Protein AF-A0A965RHI9-F1 (afdb_monomer_lite)

Radius of gyration: 17.97 Å; chains: 1; bounding box: 33×30×52 Å

pLDDT: mean 93.21, std 5.98, range [58.91, 98.38]

Secondary structure (DSSP, 8-state):
-EEEEEEEEEE-SS-BTTBEEEEEEEEEEEE-TTSS-EEEEEEEEEEEE-SSSS-SEEEEEEEEEEEEEEETTEEEEEEEEEEEEEEEEEEE-STT-EEEEEEEEEEEEESS-EEE-

Structure (mmCIF, N/CA/C/O backbone):
data_AF-A0A965RHI9-F1
#
_entry.id   AF-A0A965RHI9-F1
#
loop_
_atom_site.group_PDB
_atom_site.id
_atom_site.type_symbol
_atom_site.label_atom_id
_atom_site.label_alt_id
_atom_site.label_comp_id
_atom_site.label_asym_id
_atom_site.label_entity_id
_atom_site.label_seq_id
_atom_site.pdbx_PDB_ins_code
_atom_site.Cartn_x
_atom_site.Cartn_y
_atom_site.Cartn_z
_atom_site.occupancy
_atom_site.B_iso_or_equiv
_atom_site.auth_seq_id
_atom_site.auth_comp_id
_atom_site.auth_asym_id
_atom_site.auth_atom_id
_atom_site.pdbx_PDB_model_num
ATOM 1 N N . MET A 1 1 ? 10.389 -17.276 -14.063 1.00 58.91 1 MET A N 1
ATOM 2 C CA . MET A 1 1 ? 10.295 -15.921 -13.487 1.00 58.91 1 MET A CA 1
ATOM 3 C C . MET A 1 1 ? 10.687 -16.016 -12.027 1.00 58.91 1 MET A C 1
ATOM 5 O O . MET A 1 1 ? 10.388 -17.033 -11.408 1.00 58.91 1 MET A O 1
ATOM 9 N N . ALA A 1 2 ? 11.435 -15.039 -11.527 1.00 67.25 2 ALA A N 1
ATOM 10 C CA . ALA A 1 2 ? 11.848 -14.976 -10.130 1.00 67.25 2 ALA A CA 1
ATOM 11 C C . ALA A 1 2 ? 11.390 -13.627 -9.577 1.00 67.25 2 ALA A C 1
ATOM 13 O O . ALA A 1 2 ? 11.692 -12.602 -10.185 1.00 67.25 2 ALA A O 1
ATOM 14 N N . ALA A 1 3 ? 10.661 -13.661 -8.465 1.00 78.50 3 ALA A N 1
ATOM 15 C CA . ALA A 1 3 ? 10.215 -12.482 -7.743 1.00 78.50 3 ALA A CA 1
ATOM 16 C C . ALA 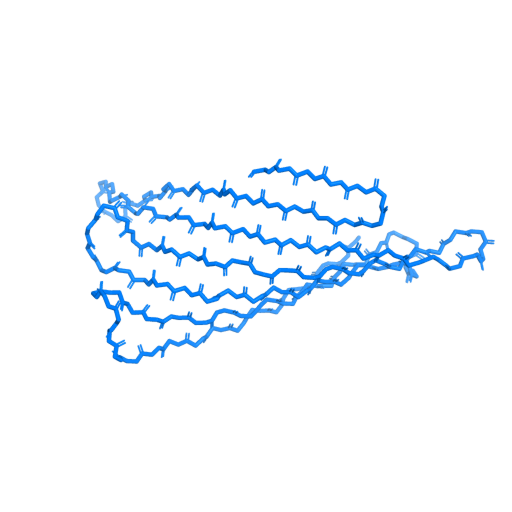A 1 3 ? 10.857 -12.488 -6.353 1.00 78.50 3 ALA A C 1
ATOM 18 O O . ALA A 1 3 ? 10.853 -13.514 -5.664 1.00 78.50 3 ALA A O 1
ATOM 19 N N . GLY A 1 4 ? 11.460 -11.368 -5.972 1.00 80.56 4 GLY A N 1
ATOM 20 C CA . GLY A 1 4 ? 12.004 -11.13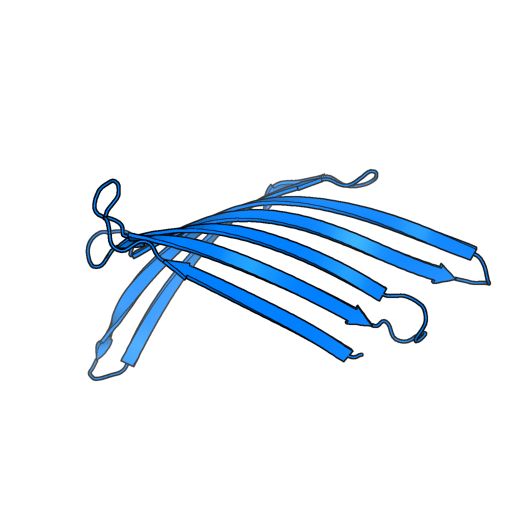8 -4.641 1.00 80.56 4 GLY A CA 1
ATOM 21 C C . GLY A 1 4 ? 11.217 -10.036 -3.954 1.00 80.56 4 GLY A C 1
ATOM 22 O O . GLY A 1 4 ? 11.018 -8.981 -4.544 1.00 80.56 4 GLY A O 1
ATOM 23 N N . MET A 1 5 ? 10.805 -10.271 -2.709 1.00 86.56 5 MET A N 1
ATOM 24 C CA . MET A 1 5 ? 10.113 -9.278 -1.891 1.00 86.56 5 MET A CA 1
ATOM 25 C C . MET A 1 5 ? 10.861 -9.092 -0.573 1.00 86.56 5 MET A C 1
ATOM 27 O O . MET A 1 5 ? 11.142 -10.059 0.138 1.00 86.56 5 MET A O 1
ATOM 31 N N . LEU A 1 6 ? 11.157 -7.841 -0.239 1.00 89.38 6 LEU A N 1
ATOM 32 C CA . LEU A 1 6 ? 11.678 -7.435 1.059 1.00 89.38 6 LEU A CA 1
ATOM 33 C C . LEU A 1 6 ? 10.631 -6.564 1.747 1.00 89.38 6 LEU A C 1
ATOM 35 O O . LEU A 1 6 ? 10.254 -5.525 1.218 1.00 89.38 6 LEU A O 1
ATOM 39 N N . CYS A 1 7 ? 10.196 -6.966 2.939 1.00 90.25 7 CYS A N 1
ATOM 40 C CA . CYS A 1 7 ? 9.271 -6.192 3.760 1.00 90.25 7 CYS A CA 1
ATOM 41 C C . CYS A 1 7 ? 9.934 -5.850 5.097 1.00 90.25 7 CYS A C 1
ATOM 43 O O . CYS A 1 7 ? 10.454 -6.732 5.785 1.00 90.25 7 CYS A O 1
ATOM 45 N N . VAL A 1 8 ? 9.909 -4.572 5.467 1.00 93.44 8 VAL A N 1
ATOM 46 C CA . VAL A 1 8 ? 10.370 -4.074 6.767 1.00 93.44 8 VAL A CA 1
ATOM 47 C C . VAL A 1 8 ? 9.229 -3.319 7.426 1.00 93.44 8 VAL A C 1
ATOM 49 O O . VAL A 1 8 ? 8.595 -2.474 6.801 1.00 93.44 8 VAL A O 1
ATOM 52 N N . THR A 1 9 ? 8.980 -3.594 8.705 1.00 93.88 9 THR A N 1
ATOM 53 C CA . THR A 1 9 ? 7.932 -2.919 9.475 1.00 93.88 9 THR A CA 1
ATOM 54 C C . THR A 1 9 ? 8.480 -2.354 10.776 1.00 93.88 9 THR A C 1
ATOM 56 O O . THR A 1 9 ? 9.176 -3.055 11.509 1.00 93.88 9 THR A O 1
ATOM 59 N N . ALA A 1 10 ? 8.099 -1.125 11.102 1.00 95.06 10 ALA A N 1
ATOM 60 C CA . ALA A 1 10 ? 8.324 -0.504 12.401 1.00 95.06 10 ALA A CA 1
ATOM 61 C C . ALA A 1 10 ? 6.981 -0.149 13.052 1.00 95.06 10 A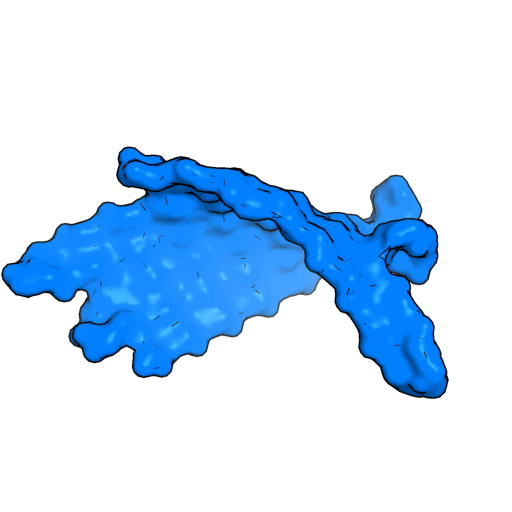LA A C 1
ATOM 63 O O . ALA A 1 10 ? 6.015 0.167 12.360 1.00 95.06 10 ALA A O 1
ATOM 64 N N . SER A 1 11 ? 6.912 -0.178 14.383 1.00 95.75 11 SER A N 1
ATOM 65 C CA . SER A 1 11 ? 5.719 0.219 15.139 1.00 95.75 11 SER A CA 1
ATOM 66 C C . SER A 1 11 ? 6.087 1.170 16.264 1.00 95.75 11 SER A C 1
ATOM 68 O O . SER A 1 11 ? 7.062 0.922 16.974 1.00 95.75 11 SER A O 1
ATOM 70 N N . ALA A 1 12 ? 5.289 2.214 16.464 1.00 94.62 12 ALA A N 1
ATOM 71 C CA . ALA A 1 12 ? 5.424 3.082 17.624 1.00 94.62 12 ALA A CA 1
ATOM 72 C C . ALA A 1 12 ? 4.830 2.413 18.873 1.00 94.62 12 ALA A C 1
ATOM 74 O O . ALA A 1 12 ? 3.861 1.661 18.787 1.00 94.62 12 ALA A O 1
ATOM 75 N N . GLU A 1 13 ? 5.392 2.702 20.046 1.00 93.56 13 GLU A N 1
ATOM 76 C CA . GLU A 1 13 ? 4.807 2.269 21.322 1.00 93.56 13 GLU A CA 1
ATOM 77 C C . GLU A 1 13 ? 3.580 3.116 21.694 1.00 93.56 13 GLU A C 1
ATOM 79 O O . GLU A 1 13 ? 2.572 2.598 22.179 1.00 93.56 13 GLU A O 1
ATOM 84 N N . ALA A 1 14 ? 3.646 4.420 21.413 1.00 94.69 14 ALA A N 1
ATOM 85 C CA . ALA A 1 14 ? 2.557 5.353 21.657 1.00 94.69 14 ALA A CA 1
ATOM 86 C C . ALA A 1 14 ? 1.364 5.099 20.725 1.00 94.69 14 ALA A C 1
ATOM 88 O O . ALA A 1 14 ? 1.511 4.642 19.592 1.00 94.69 14 ALA A O 1
ATOM 89 N N . THR A 1 15 ? 0.169 5.452 21.198 1.00 95.44 15 THR A N 1
ATOM 90 C CA . THR A 1 15 ? -1.053 5.388 20.390 1.00 95.44 15 THR A CA 1
ATOM 91 C C . THR A 1 15 ? -1.400 6.758 19.814 1.00 95.44 15 THR A C 1
ATOM 93 O O . THR A 1 15 ? -1.192 7.787 20.454 1.00 95.44 15 THR A O 1
ATOM 96 N N . LEU A 1 16 ? -1.957 6.761 18.604 1.00 92.94 16 LEU A N 1
ATOM 97 C CA . LEU A 1 16 ? -2.523 7.918 17.923 1.00 92.94 16 LEU A CA 1
ATOM 98 C C . LEU A 1 16 ? -3.975 7.591 17.565 1.00 92.94 16 LEU A C 1
ATOM 100 O O . LEU A 1 16 ? -4.248 6.584 16.914 1.00 92.94 16 LEU A O 1
ATOM 104 N N . TRP A 1 17 ? -4.914 8.419 18.030 1.00 92.69 17 TRP A N 1
ATOM 105 C CA . TRP A 1 17 ? -6.359 8.222 17.824 1.00 92.69 17 TRP A CA 1
ATOM 106 C C . TRP A 1 17 ? -6.871 6.828 18.239 1.00 92.69 17 TRP A C 1
ATOM 108 O O . TRP A 1 17 ? -7.787 6.281 17.633 1.00 92.69 17 TRP A O 1
ATOM 118 N N . GLY A 1 18 ? -6.264 6.230 19.270 1.00 92.12 18 GLY A N 1
ATOM 119 C CA . GLY A 1 18 ? -6.606 4.888 19.759 1.00 92.12 18 GLY A CA 1
ATOM 120 C C . GLY A 1 18 ? -6.025 3.728 18.937 1.00 92.12 18 GLY A C 1
ATOM 121 O O . GLY A 1 18 ? -6.190 2.571 19.327 1.00 92.12 18 GLY A O 1
ATOM 122 N N . GLY A 1 19 ? -5.327 4.012 17.834 1.00 94.69 19 GLY A N 1
ATOM 123 C CA . GLY A 1 19 ? -4.566 3.041 17.048 1.00 94.69 19 GLY A CA 1
ATOM 124 C C . GLY A 1 19 ? -3.070 3.132 17.338 1.00 94.69 19 GLY A C 1
ATOM 125 O O . GLY A 1 19 ? -2.568 4.166 17.769 1.00 94.69 19 GLY A O 1
ATOM 126 N N . ARG A 1 20 ? -2.337 2.048 17.102 1.00 97.44 20 ARG A N 1
ATOM 127 C CA . ARG A 1 20 ? -0.876 2.024 17.134 1.00 97.44 20 ARG A CA 1
ATOM 128 C C . ARG A 1 20 ? -0.337 2.375 15.743 1.00 97.44 20 ARG A C 1
ATOM 130 O O . ARG A 1 20 ? -0.643 1.636 14.804 1.00 97.44 20 ARG A O 1
ATOM 137 N N . PRO A 1 21 ? 0.441 3.460 15.593 1.00 97.81 21 PRO A N 1
ATOM 138 C CA . PRO A 1 21 ? 1.126 3.768 14.347 1.00 97.81 21 PRO A CA 1
ATOM 139 C C . PRO A 1 21 ? 2.123 2.681 13.962 1.00 97.81 21 PRO A C 1
ATOM 141 O O . PRO A 1 21 ? 2.913 2.217 14.788 1.00 97.81 21 PRO A O 1
ATOM 144 N N . GLU A 1 22 ? 2.097 2.301 12.692 1.00 97.56 22 GLU A N 1
ATOM 145 C CA . GLU A 1 22 ? 3.032 1.367 12.075 1.00 97.56 22 GLU A CA 1
ATOM 146 C C . GLU A 1 22 ? 3.498 1.942 10.732 1.00 97.56 22 GLU A C 1
ATOM 148 O O . GLU A 1 22 ? 2.758 2.659 10.065 1.00 97.56 22 GLU A O 1
ATOM 153 N N . LEU A 1 23 ? 4.730 1.646 10.335 1.00 97.31 23 LEU A N 1
ATOM 154 C CA . LEU A 1 23 ? 5.274 1.994 9.028 1.00 97.31 23 LEU A CA 1
ATOM 155 C C . LEU A 1 23 ? 5.813 0.723 8.386 1.00 97.31 23 LEU A C 1
ATOM 157 O O . LEU A 1 23 ? 6.745 0.120 8.915 1.00 97.31 23 LEU A O 1
ATOM 161 N N . GLY A 1 24 ? 5.214 0.326 7.268 1.00 96.50 24 GLY A N 1
ATOM 162 C CA . GLY A 1 24 ? 5.748 -0.703 6.384 1.00 96.50 24 GLY A CA 1
ATOM 163 C C . GLY A 1 24 ? 6.525 -0.087 5.225 1.00 96.50 24 GLY A C 1
ATOM 164 O O . GLY A 1 24 ? 6.159 0.978 4.729 1.00 96.50 24 GLY A O 1
ATOM 165 N N . ILE A 1 25 ? 7.582 -0.766 4.797 1.00 96.88 25 ILE A N 1
ATOM 166 C CA . ILE A 1 25 ? 8.271 -0.527 3.532 1.00 96.88 25 ILE A CA 1
ATOM 167 C C . ILE A 1 25 ? 8.381 -1.876 2.835 1.00 96.88 25 ILE A C 1
ATOM 169 O O . ILE A 1 25 ? 8.912 -2.827 3.412 1.00 96.88 25 ILE A O 1
ATOM 173 N N . GLU A 1 26 ? 7.879 -1.951 1.613 1.00 96.75 26 GLU A N 1
ATOM 174 C CA . GLU A 1 26 ? 7.960 -3.130 0.758 1.00 96.75 26 GLU A CA 1
ATOM 175 C C . GLU A 1 26 ? 8.778 -2.772 -0.483 1.00 96.75 26 GLU A C 1
ATOM 177 O O . GLU A 1 26 ? 8.591 -1.710 -1.071 1.00 96.75 26 GLU A O 1
ATOM 182 N N . TYR A 1 27 ? 9.722 -3.634 -0.843 1.00 96.12 27 TYR A N 1
ATOM 183 C CA . TYR A 1 27 ? 10.454 -3.573 -2.102 1.00 96.12 27 TYR A CA 1
ATOM 184 C C . TYR A 1 27 ? 10.232 -4.880 -2.849 1.00 96.12 27 TYR A C 1
ATOM 186 O O . TYR A 1 27 ? 10.469 -5.953 -2.283 1.00 96.12 27 TYR A O 1
ATOM 194 N N . GLU A 1 28 ? 9.813 -4.782 -4.105 1.00 95.75 28 GLU A N 1
ATOM 195 C CA . GLU A 1 28 ? 9.624 -5.922 -4.993 1.00 95.75 28 GLU A CA 1
ATOM 196 C C . GLU A 1 28 ? 10.547 -5.819 -6.204 1.00 95.75 28 GLU A C 1
ATOM 198 O O . GLU A 1 28 ? 10.750 -4.746 -6.775 1.00 95.75 28 GLU A O 1
ATOM 203 N N . HIS A 1 29 ? 11.111 -6.956 -6.596 1.00 93.50 29 HIS A N 1
ATOM 204 C CA . HIS A 1 29 ? 11.878 -7.112 -7.820 1.00 93.50 29 HIS A CA 1
ATOM 205 C C . HIS A 1 29 ? 11.350 -8.313 -8.593 1.00 93.50 29 HIS A C 1
ATOM 207 O O . HIS A 1 29 ? 11.433 -9.441 -8.101 1.00 93.50 29 HIS A O 1
ATOM 213 N N . GLU A 1 30 ? 10.883 -8.089 -9.817 1.00 92.38 30 GLU A N 1
ATOM 214 C CA . GLU A 1 30 ? 10.401 -9.142 -10.704 1.00 92.38 30 GLU A CA 1
ATOM 215 C C . GLU A 1 30 ? 11.287 -9.256 -11.944 1.00 92.38 30 GLU A C 1
ATOM 217 O O . GLU A 1 30 ? 11.505 -8.288 -12.673 1.00 92.38 30 GLU A O 1
ATOM 222 N N . LYS A 1 31 ? 11.786 -10.466 -12.213 1.00 91.44 31 LYS A N 1
ATOM 223 C CA . LYS A 1 31 ? 12.560 -10.770 -13.420 1.00 91.44 31 LYS A CA 1
ATOM 224 C C . LYS A 1 31 ? 11.689 -11.424 -14.493 1.00 91.44 31 LYS A C 1
ATOM 226 O O . LYS A 1 31 ? 11.158 -12.523 -14.278 1.00 91.44 31 LYS A O 1
ATOM 231 N N . MET A 1 32 ? 11.659 -10.809 -15.674 1.00 86.62 32 MET A N 1
ATOM 232 C CA . MET A 1 32 ? 10.919 -11.292 -16.842 1.00 86.62 32 MET A CA 1
ATOM 233 C C . MET A 1 32 ? 11.589 -12.515 -17.495 1.00 86.62 32 MET A C 1
ATOM 235 O O . MET A 1 32 ? 12.731 -12.883 -17.196 1.00 86.62 32 MET A O 1
ATOM 239 N N . ALA A 1 33 ? 10.871 -13.168 -18.412 1.00 86.62 33 ALA A N 1
ATOM 240 C CA . ALA A 1 33 ? 11.324 -14.393 -19.079 1.00 86.62 33 ALA A CA 1
ATOM 241 C C . ALA A 1 33 ? 12.578 -14.209 -19.959 1.00 86.62 33 ALA A C 1
ATOM 243 O O . ALA A 1 33 ? 13.360 -15.147 -20.111 1.00 86.62 33 ALA A O 1
ATOM 244 N N . ASP A 1 34 ? 12.795 -13.010 -20.501 1.00 85.12 34 ASP A N 1
ATOM 245 C CA . ASP A 1 34 ? 13.953 -12.672 -21.339 1.00 85.12 34 ASP A CA 1
ATOM 246 C C . ASP A 1 34 ? 15.266 -12.525 -20.544 1.00 85.12 34 ASP A C 1
ATOM 248 O O . ASP A 1 34 ? 16.332 -12.343 -21.127 1.00 85.12 34 ASP A O 1
ATOM 252 N N . ASN A 1 35 ? 15.201 -12.624 -19.211 1.00 82.38 35 ASN A N 1
ATOM 253 C CA . ASN A 1 35 ? 16.294 -12.447 -18.259 1.00 82.38 35 ASN A CA 1
ATOM 254 C C . ASN A 1 35 ? 16.967 -11.061 -18.233 1.00 82.38 35 ASN A C 1
ATOM 256 O O . ASN A 1 35 ? 17.908 -10.887 -17.450 1.00 82.38 35 ASN A O 1
ATOM 260 N N . VAL A 1 36 ? 16.508 -10.096 -19.031 1.00 86.25 36 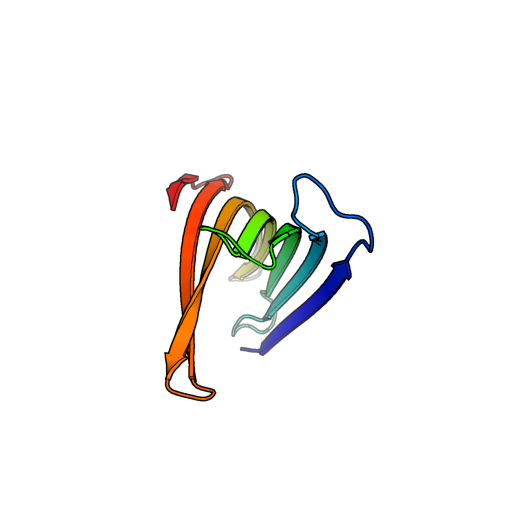VAL A N 1
ATOM 261 C CA . VAL A 1 36 ? 17.103 -8.752 -19.157 1.00 86.25 36 VAL A CA 1
ATOM 262 C C . VAL A 1 36 ? 16.118 -7.668 -18.714 1.00 86.25 36 VAL A C 1
ATOM 264 O O . VAL A 1 36 ? 16.536 -6.668 -18.109 1.00 86.25 36 VAL A O 1
ATOM 267 N N . SER A 1 37 ? 14.833 -7.885 -18.982 1.00 89.75 37 SER A N 1
ATOM 268 C CA . SER A 1 37 ? 13.727 -7.059 -18.518 1.00 89.75 37 SER A CA 1
ATOM 269 C C . SER A 1 37 ? 13.387 -7.381 -17.067 1.00 89.75 37 SER A C 1
ATOM 271 O O . SER A 1 37 ? 13.505 -8.524 -16.607 1.00 89.75 37 SER A O 1
ATOM 273 N N . HIS A 1 38 ? 13.003 -6.350 -16.325 1.00 91.81 38 HIS A N 1
ATOM 274 C CA . HIS A 1 38 ? 12.639 -6.474 -14.921 1.00 91.81 38 HIS A CA 1
ATOM 275 C C . HIS A 1 38 ? 11.759 -5.314 -14.463 1.00 91.81 38 HIS A C 1
ATOM 277 O O . HIS A 1 38 ? 11.918 -4.192 -14.944 1.00 91.81 38 HIS A O 1
ATOM 283 N N . GLY A 1 39 ? 10.900 -5.593 -13.490 1.00 93.56 39 GLY A N 1
ATOM 284 C CA . GLY A 1 39 ? 10.139 -4.603 -12.738 1.00 93.56 39 GLY A CA 1
ATOM 285 C C . GLY A 1 39 ? 10.738 -4.402 -11.352 1.00 93.56 39 GLY A C 1
ATOM 286 O O . GLY A 1 39 ? 11.250 -5.344 -10.740 1.00 93.56 39 GLY A O 1
ATOM 287 N N . ASN A 1 40 ? 10.714 -3.166 -10.862 1.00 95.38 40 ASN A N 1
ATOM 288 C CA . ASN A 1 40 ? 10.984 -2.863 -9.461 1.00 95.38 40 ASN A CA 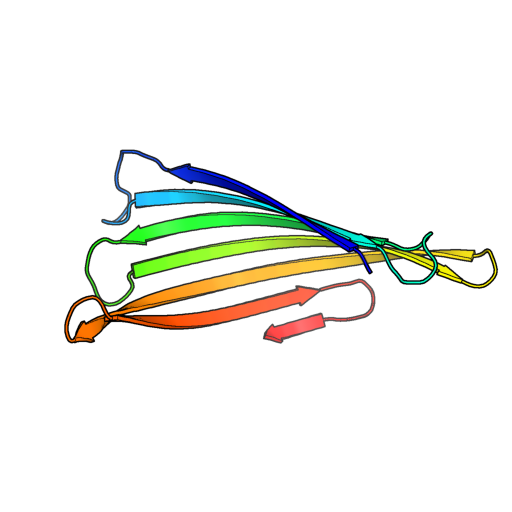1
ATOM 289 C C . ASN A 1 40 ? 9.839 -2.035 -8.895 1.00 95.38 40 ASN A C 1
ATOM 291 O O . ASN A 1 40 ? 9.471 -1.030 -9.504 1.00 95.38 40 ASN A O 1
ATOM 295 N N . SER A 1 41 ? 9.361 -2.382 -7.705 1.00 96.50 41 SER A N 1
ATOM 296 C CA . SER A 1 41 ? 8.404 -1.566 -6.964 1.00 96.50 41 SER A CA 1
ATOM 297 C C . SER A 1 41 ? 8.942 -1.209 -5.585 1.00 96.50 41 SER A C 1
ATOM 299 O O . SER A 1 41 ? 9.718 -1.950 -4.972 1.00 96.50 41 SER A O 1
ATOM 301 N N . ILE A 1 42 ? 8.553 -0.034 -5.104 1.00 97.31 42 ILE A N 1
ATOM 302 C CA . ILE A 1 42 ? 8.708 0.347 -3.706 1.00 97.31 42 ILE A CA 1
ATOM 303 C C . ILE A 1 42 ? 7.383 0.884 -3.187 1.00 97.31 42 ILE A C 1
ATOM 305 O O . ILE A 1 42 ? 6.804 1.798 -3.776 1.00 97.31 42 ILE A O 1
ATOM 309 N N . THR A 1 43 ? 6.949 0.353 -2.050 1.00 97.81 43 THR A N 1
ATOM 310 C CA . THR A 1 43 ? 5.691 0.723 -1.408 1.00 97.81 43 THR A CA 1
ATOM 311 C C . THR A 1 43 ? 5.946 1.173 0.022 1.00 97.81 43 THR A C 1
ATOM 313 O O . THR A 1 43 ? 6.508 0.446 0.839 1.00 97.81 43 THR A O 1
ATOM 316 N N . LEU A 1 44 ? 5.509 2.389 0.343 1.00 98.25 44 LEU A N 1
ATOM 317 C CA . LEU A 1 44 ? 5.477 2.933 1.698 1.00 98.25 44 LEU A CA 1
ATOM 318 C C . LEU A 1 44 ? 4.070 2.769 2.272 1.00 98.25 44 LEU A C 1
ATOM 320 O O . LEU A 1 44 ? 3.086 3.147 1.636 1.00 98.25 44 LEU A O 1
ATOM 324 N N . ILE A 1 45 ? 3.984 2.221 3.485 1.00 98.12 45 ILE A N 1
ATOM 325 C CA . ILE A 1 45 ? 2.724 1.815 4.117 1.00 98.12 45 ILE A CA 1
ATOM 326 C C . ILE A 1 45 ? 2.612 2.382 5.543 1.00 98.12 45 ILE A C 1
ATOM 328 O O . ILE A 1 45 ? 2.670 1.631 6.527 1.00 98.12 45 ILE A O 1
ATOM 332 N N . PRO A 1 46 ? 2.474 3.710 5.719 1.00 97.50 46 PRO A N 1
ATOM 333 C CA . PRO A 1 46 ? 2.023 4.262 6.990 1.00 97.50 46 PRO A CA 1
ATOM 334 C C . PRO A 1 46 ? 0.639 3.707 7.346 1.00 97.50 46 PRO A C 1
ATOM 336 O O . PRO A 1 46 ? -0.292 3.712 6.540 1.00 97.50 46 PRO A O 1
ATOM 339 N N . SER A 1 47 ? 0.512 3.204 8.568 1.00 97.62 47 SER A N 1
ATOM 340 C CA . SER A 1 47 ? -0.656 2.459 9.028 1.00 97.62 47 SER A CA 1
ATOM 341 C C . SER A 1 47 ? -1.057 2.847 10.451 1.00 97.62 47 SER A C 1
ATOM 343 O O . SER A 1 47 ? -0.226 3.251 11.267 1.00 97.62 47 SER A O 1
ATOM 345 N N . LEU A 1 48 ? -2.332 2.646 10.778 1.00 97.44 48 LEU A N 1
ATOM 346 C CA . LEU A 1 48 ? -2.846 2.628 12.147 1.00 97.44 48 LEU A CA 1
ATOM 347 C C . LEU A 1 48 ? -3.480 1.265 12.430 1.00 97.44 48 LEU A C 1
ATOM 349 O O . LEU A 1 48 ? -4.428 0.868 11.750 1.00 97.44 48 LEU A O 1
ATOM 353 N N . SER A 1 49 ? -2.979 0.572 13.453 1.00 96.75 49 SER A N 1
ATOM 354 C CA . SER A 1 49 ? -3.467 -0.740 13.896 1.00 96.75 49 SER A CA 1
ATOM 355 C C . SER A 1 49 ? -4.234 -0.625 15.215 1.00 96.75 49 SER A C 1
ATOM 357 O O . SER A 1 49 ? -3.696 -0.184 16.229 1.00 96.75 49 SER A O 1
ATOM 359 N N . PHE A 1 50 ? -5.493 -1.050 15.237 1.00 96.38 50 PHE A N 1
ATOM 360 C CA . PHE A 1 50 ? -6.394 -0.948 16.387 1.00 96.38 50 PHE A CA 1
ATOM 361 C C . PHE A 1 50 ? -6.626 -2.324 17.014 1.00 96.38 50 PHE A C 1
ATOM 363 O O . PHE A 1 50 ? -6.828 -3.317 16.314 1.00 96.38 50 PHE A O 1
ATOM 370 N N . LYS A 1 51 ? -6.641 -2.392 18.351 1.00 92.06 51 LYS A N 1
ATOM 371 C CA . LYS A 1 51 ? -6.923 -3.646 19.076 1.00 92.06 51 LYS A CA 1
ATOM 372 C C . LYS A 1 51 ? -8.404 -4.029 19.050 1.00 92.06 51 LYS A C 1
ATOM 374 O O . LYS A 1 51 ? -8.726 -5.207 19.125 1.00 92.06 51 LYS A O 1
ATOM 379 N N . THR A 1 52 ? -9.292 -3.040 18.994 1.00 87.44 52 THR A N 1
ATOM 380 C CA . THR A 1 52 ? -10.749 -3.220 19.036 1.00 87.44 52 THR A CA 1
ATOM 381 C C . THR A 1 52 ? -11.431 -2.180 18.147 1.00 87.44 52 THR A C 1
ATOM 383 O O . THR A 1 52 ? -10.796 -1.217 17.720 1.00 87.44 52 THR A O 1
ATOM 386 N N . GLY A 1 53 ? -12.724 -2.366 17.872 1.00 87.88 53 GLY A N 1
ATOM 387 C CA . GLY A 1 53 ? -13.533 -1.418 17.103 1.00 87.88 53 GLY A CA 1
ATOM 388 C C . GLY A 1 53 ? -13.991 -1.947 15.738 1.00 87.88 53 GLY A C 1
ATOM 389 O O . GLY A 1 53 ? -13.763 -3.116 15.398 1.00 87.88 53 GLY A O 1
ATOM 390 N N . PRO A 1 54 ? -14.697 -1.118 14.948 1.00 90.19 54 PRO A N 1
ATOM 391 C CA . PRO A 1 54 ? -15.258 -1.510 13.654 1.00 90.19 54 PRO A CA 1
ATOM 392 C C . PRO A 1 54 ? -14.193 -1.722 12.570 1.00 90.19 54 PRO A C 1
ATOM 394 O O . PRO A 1 54 ? -14.458 -2.420 11.601 1.00 90.19 54 PRO A O 1
ATOM 397 N N . ILE A 1 55 ? -12.983 -1.194 12.742 1.00 94.19 55 ILE A N 1
ATOM 398 C CA . ILE A 1 55 ? -11.838 -1.393 11.848 1.00 94.19 55 ILE A CA 1
ATOM 399 C C . ILE A 1 55 ? -10.643 -1.775 12.720 1.00 94.19 55 ILE A C 1
ATOM 401 O O . ILE A 1 55 ? -10.486 -1.246 13.815 1.00 94.19 55 ILE A O 1
ATOM 405 N N . HIS A 1 56 ? -9.828 -2.717 12.251 1.00 96.94 56 HIS A N 1
ATOM 406 C CA . HIS A 1 56 ? -8.631 -3.173 12.964 1.00 96.94 56 HIS A CA 1
ATOM 407 C C . HIS A 1 56 ? -7.343 -2.630 12.361 1.00 96.94 56 HIS A C 1
ATOM 409 O O . HIS A 1 56 ? -6.329 -2.582 13.048 1.00 96.94 56 HIS A O 1
ATOM 415 N N . ARG A 1 57 ? -7.358 -2.230 11.089 1.00 97.38 57 ARG A N 1
ATOM 416 C CA . ARG A 1 57 ? -6.199 -1.610 10.457 1.00 97.38 57 ARG A CA 1
ATOM 417 C C . ARG A 1 57 ? -6.618 -0.699 9.318 1.00 97.38 57 ARG A C 1
ATOM 419 O O . ARG A 1 57 ? -7.537 -1.040 8.571 1.00 97.38 57 ARG A O 1
ATOM 426 N N . ILE A 1 58 ? -5.935 0.430 9.212 1.00 97.62 58 ILE A N 1
ATOM 427 C CA . ILE A 1 58 ? -6.020 1.361 8.091 1.00 97.62 58 ILE A CA 1
ATOM 428 C C . ILE A 1 58 ? -4.597 1.556 7.584 1.00 97.62 58 ILE A C 1
ATOM 430 O O . ILE A 1 58 ? -3.729 1.920 8.375 1.00 97.62 58 ILE A O 1
ATOM 434 N N . ASP A 1 59 ? -4.382 1.326 6.296 1.00 98.00 59 ASP A N 1
ATOM 435 C CA . ASP A 1 59 ? -3.120 1.570 5.608 1.00 98.00 59 ASP A CA 1
ATOM 436 C C . ASP A 1 59 ? -3.331 2.679 4.577 1.00 98.00 59 ASP A C 1
ATOM 438 O O . ASP A 1 59 ? -4.315 2.655 3.832 1.00 98.00 59 ASP A O 1
ATOM 442 N N . LEU A 1 60 ? -2.388 3.609 4.497 1.00 98.25 60 LEU A N 1
ATOM 443 C CA . LEU A 1 60 ? -2.181 4.435 3.313 1.00 98.25 60 LEU A CA 1
ATOM 444 C C . LEU A 1 60 ? -0.999 3.830 2.558 1.00 98.25 60 LEU A C 1
ATOM 446 O O . LEU A 1 60 ? 0.081 3.697 3.119 1.00 98.25 60 LEU A O 1
ATOM 450 N N . MET A 1 61 ? -1.215 3.437 1.310 1.00 97.81 61 MET A N 1
ATOM 451 C CA . MET A 1 61 ? -0.216 2.820 0.446 1.00 97.81 61 MET A CA 1
ATOM 452 C C . MET A 1 61 ? 0.225 3.839 -0.597 1.00 97.81 61 MET A C 1
ATOM 454 O O . MET A 1 61 ? -0.613 4.391 -1.312 1.00 97.81 61 MET A O 1
ATOM 458 N N . LEU A 1 62 ? 1.528 4.090 -0.662 1.00 98.06 62 LEU A N 1
ATOM 459 C CA . LEU A 1 62 ? 2.170 4.938 -1.661 1.00 98.06 62 LEU A CA 1
ATOM 460 C C . LEU A 1 62 ? 3.183 4.082 -2.402 1.00 98.06 62 LEU A C 1
ATOM 462 O O . LEU A 1 62 ? 4.152 3.636 -1.793 1.00 98.06 62 LEU A O 1
ATOM 466 N N . GLU A 1 63 ? 2.953 3.850 -3.683 1.00 97.94 63 GLU A N 1
ATOM 467 C CA . GLU A 1 63 ? 3.741 2.917 -4.476 1.00 97.94 63 GLU A CA 1
ATOM 468 C C . GLU A 1 63 ? 4.301 3.596 -5.720 1.00 97.94 63 GLU A C 1
ATOM 470 O O . GLU A 1 63 ? 3.619 4.379 -6.389 1.00 97.94 63 GLU A O 1
ATOM 475 N N . GLY A 1 64 ? 5.565 3.301 -6.005 1.00 97.31 64 GLY A N 1
ATOM 476 C CA . GLY A 1 64 ? 6.230 3.656 -7.247 1.00 97.31 64 GLY A CA 1
ATOM 477 C C . GLY A 1 64 ? 6.818 2.408 -7.882 1.00 97.31 64 GLY A C 1
ATOM 478 O O . GLY A 1 64 ? 7.649 1.733 -7.275 1.00 97.31 64 GLY A O 1
ATOM 479 N N . GLU A 1 65 ? 6.403 2.138 -9.108 1.00 95.88 65 GLU A N 1
ATOM 480 C CA . GLU A 1 65 ? 6.882 1.044 -9.941 1.00 95.88 65 GLU A CA 1
ATOM 481 C C . GLU A 1 65 ? 7.704 1.600 -11.095 1.00 95.88 65 GLU A C 1
ATOM 483 O O . GLU A 1 65 ? 7.393 2.657 -11.656 1.00 95.88 65 GLU A O 1
ATOM 488 N N . ARG A 1 66 ? 8.756 0.871 -11.453 1.00 94.88 66 ARG A N 1
ATOM 489 C CA . ARG A 1 66 ? 9.558 1.127 -12.639 1.00 94.88 66 ARG A CA 1
ATOM 490 C C . ARG A 1 66 ? 9.852 -0.178 -13.350 1.00 94.88 66 ARG A C 1
ATOM 492 O O . ARG A 1 66 ? 10.620 -0.997 -12.834 1.00 94.88 66 ARG A O 1
ATOM 499 N N . ASP A 1 67 ? 9.356 -0.281 -14.573 1.00 92.50 67 ASP A N 1
ATOM 500 C CA . ASP A 1 67 ? 9.667 -1.399 -15.446 1.00 92.50 67 ASP A CA 1
ATOM 501 C C . ASP A 1 67 ? 10.757 -1.016 -16.432 1.00 92.50 67 ASP A C 1
ATOM 503 O O . ASP A 1 67 ? 10.833 0.104 -16.949 1.00 92.50 67 ASP A O 1
ATOM 507 N N . LYS A 1 68 ? 11.635 -1.980 -16.673 1.00 92.50 68 LYS A N 1
ATOM 508 C CA . LYS A 1 68 ? 12.593 -1.977 -17.762 1.00 92.50 68 LYS A CA 1
ATOM 509 C C . LYS A 1 68 ? 12.217 -3.111 -18.695 1.00 92.50 68 LYS A C 1
ATOM 511 O O . LYS A 1 68 ? 12.301 -4.274 -18.304 1.00 92.50 68 LYS A O 1
ATOM 516 N N . GLU A 1 69 ? 11.935 -2.769 -19.941 1.00 89.12 69 GLU A N 1
ATOM 517 C CA . GLU A 1 69 ? 11.701 -3.735 -21.006 1.00 89.12 69 GLU A CA 1
ATOM 518 C C . GLU A 1 69 ? 12.810 -3.654 -22.055 1.00 89.12 69 GLU A C 1
ATOM 520 O O . GLU A 1 69 ? 13.315 -2.578 -22.384 1.00 89.12 69 GLU A O 1
ATOM 525 N N . VAL A 1 70 ? 13.217 -4.809 -22.577 1.00 88.69 70 VAL A N 1
ATOM 526 C CA . VAL A 1 70 ? 14.192 -4.934 -23.657 1.00 88.69 70 VAL A CA 1
ATOM 527 C C . VAL A 1 70 ? 13.590 -5.774 -24.772 1.00 88.69 70 VAL A C 1
ATOM 529 O O . VAL A 1 70 ? 13.432 -6.984 -24.649 1.00 88.69 70 VAL A O 1
ATOM 532 N N . SER A 1 71 ? 13.297 -5.131 -25.899 1.00 85.69 71 SER A N 1
ATOM 533 C CA . SER A 1 71 ? 12.762 -5.792 -27.090 1.00 85.69 71 SER A CA 1
ATOM 534 C C . SER A 1 71 ? 13.587 -5.415 -28.311 1.00 85.69 71 SER A C 1
ATOM 536 O O . SER A 1 71 ? 13.832 -4.240 -28.573 1.00 85.69 71 SER A O 1
ATOM 538 N N . SER A 1 72 ? 14.047 -6.417 -29.066 1.00 84.19 72 SER A N 1
ATOM 539 C CA . SER A 1 72 ? 14.813 -6.227 -30.312 1.00 84.19 72 SER A CA 1
ATOM 540 C C . SER A 1 72 ? 16.026 -5.285 -30.180 1.00 84.19 72 SER A C 1
ATOM 542 O O . SER A 1 72 ? 16.358 -4.549 -31.104 1.00 84.19 72 SER A O 1
ATOM 544 N N . GLY A 1 73 ? 16.686 -5.287 -29.015 1.00 80.00 73 GLY A N 1
ATOM 545 C CA . GLY A 1 73 ? 17.839 -4.425 -28.720 1.00 80.00 73 GLY A CA 1
ATOM 546 C C . GLY A 1 73 ? 17.490 -2.997 -28.281 1.00 80.00 73 GLY A C 1
ATOM 547 O O . GLY A 1 73 ? 18.393 -2.233 -27.947 1.00 80.00 73 GLY A O 1
ATOM 548 N N . VAL A 1 74 ? 16.206 -2.638 -28.226 1.00 87.62 74 VAL A N 1
ATOM 549 C CA . VAL A 1 74 ? 15.724 -1.359 -27.693 1.00 87.62 74 VAL A CA 1
ATOM 550 C C . VAL A 1 74 ? 15.372 -1.533 -26.220 1.00 87.62 74 VAL A C 1
ATOM 552 O O . VAL A 1 74 ? 14.691 -2.488 -25.859 1.00 87.62 74 VAL A O 1
ATOM 555 N N . THR A 1 75 ? 15.846 -0.617 -25.372 1.00 89.69 75 THR A N 1
ATOM 556 C CA . THR A 1 75 ? 15.476 -0.559 -23.950 1.00 89.69 75 THR A CA 1
ATOM 557 C C . THR A 1 75 ? 14.445 0.542 -23.735 1.00 89.69 75 THR A C 1
ATOM 559 O O . THR A 1 75 ? 14.717 1.701 -24.054 1.00 89.69 75 THR A O 1
ATOM 562 N N . SER A 1 76 ? 13.298 0.192 -23.165 1.00 90.06 76 SER A N 1
ATOM 563 C CA . SER A 1 76 ? 12.250 1.116 -22.733 1.00 90.06 76 SER A CA 1
ATOM 564 C C . SER A 1 76 ? 12.118 1.099 -21.213 1.00 90.06 76 SER A C 1
ATOM 566 O O . SER A 1 76 ? 12.435 0.112 -20.545 1.00 90.06 76 SER A O 1
ATOM 568 N N . PHE A 1 77 ? 11.666 2.228 -20.670 1.00 92.06 77 PHE A N 1
ATOM 569 C CA . PHE A 1 77 ? 11.322 2.360 -19.262 1.00 92.06 77 PHE A CA 1
ATOM 570 C C . PHE A 1 77 ? 9.918 2.933 -19.143 1.00 92.06 77 PHE A C 1
ATOM 572 O O . PHE A 1 77 ? 9.595 3.895 -19.840 1.00 92.06 77 PHE A O 1
ATOM 579 N N . SER A 1 78 ? 9.131 2.386 -18.230 1.00 93.00 78 SER A N 1
ATOM 580 C CA . SER A 1 78 ? 7.841 2.934 -17.814 1.00 93.00 78 SER A CA 1
ATOM 581 C C . SER A 1 78 ? 7.847 3.130 -16.302 1.00 93.00 78 SER A C 1
ATOM 583 O O . SER A 1 78 ? 8.568 2.443 -15.574 1.00 93.00 78 SER A O 1
ATOM 585 N N . ASN A 1 79 ? 7.075 4.108 -15.829 1.00 95.81 79 ASN A N 1
ATOM 586 C CA . ASN A 1 79 ? 6.847 4.315 -14.404 1.00 95.81 79 ASN A CA 1
ATOM 587 C C . ASN A 1 79 ? 5.343 4.315 -14.133 1.00 95.81 79 ASN A C 1
ATOM 589 O O . ASN A 1 79 ? 4.571 4.865 -14.923 1.00 95.81 79 ASN A O 1
ATOM 593 N N . LEU A 1 80 ? 4.945 3.735 -13.005 1.00 96.19 80 LEU A N 1
ATOM 594 C CA . LEU A 1 80 ? 3.567 3.734 -12.526 1.00 96.19 80 LEU A CA 1
ATOM 595 C C . LEU A 1 80 ? 3.557 4.151 -11.056 1.00 96.19 80 LEU A C 1
ATOM 597 O O . LEU A 1 80 ? 4.273 3.591 -10.232 1.00 96.19 80 LEU A O 1
ATOM 601 N N . TYR A 1 81 ? 2.748 5.153 -10.728 1.00 97.88 81 TYR A N 1
ATOM 602 C CA . TYR A 1 81 ? 2.588 5.639 -9.361 1.00 97.88 81 TYR A CA 1
ATOM 603 C C . TYR A 1 81 ? 1.187 5.321 -8.867 1.00 97.88 81 TYR A C 1
ATOM 605 O O . TYR A 1 81 ? 0.207 5.577 -9.573 1.00 97.88 81 TYR A O 1
ATOM 613 N N . LYS A 1 82 ? 1.081 4.782 -7.652 1.00 98.25 82 LYS A N 1
ATOM 614 C CA . LYS A 1 82 ? -0.198 4.404 -7.051 1.00 98.25 82 LYS A CA 1
ATOM 615 C C . LYS A 1 82 ? -0.345 5.008 -5.662 1.00 98.25 82 LYS A C 1
ATOM 617 O O . LYS A 1 82 ? 0.598 5.053 -4.872 1.00 98.25 82 LYS A O 1
ATOM 622 N N . VAL A 1 83 ? -1.557 5.455 -5.359 1.00 98.38 83 VAL A N 1
ATOM 623 C CA . VAL A 1 83 ? -1.976 5.840 -4.010 1.00 98.38 83 VAL A CA 1
ATOM 624 C C . VAL A 1 83 ? -3.250 5.095 -3.667 1.00 98.38 83 VAL A C 1
ATOM 626 O O . VAL A 1 83 ? -4.214 5.119 -4.432 1.00 98.38 83 VAL A O 1
ATOM 629 N N . ALA A 1 84 ? -3.272 4.429 -2.518 1.00 98.31 84 ALA A N 1
ATOM 630 C CA . ALA A 1 84 ? -4.440 3.675 -2.096 1.00 98.31 84 ALA A CA 1
ATOM 631 C C . ALA A 1 84 ? -4.659 3.722 -0.590 1.00 98.31 84 ALA A C 1
ATOM 633 O O . ALA A 1 84 ? -3.725 3.858 0.196 1.00 98.31 84 ALA A O 1
ATOM 634 N N . VAL A 1 85 ? -5.914 3.564 -0.189 1.00 98.38 85 VAL A N 1
ATOM 635 C CA . VAL A 1 85 ? -6.304 3.359 1.201 1.00 98.38 85 VAL A CA 1
ATOM 636 C C . VAL A 1 85 ? -6.830 1.945 1.342 1.00 98.38 85 VAL A C 1
ATOM 638 O O . VAL A 1 85 ? -7.746 1.525 0.631 1.00 98.38 85 VAL A O 1
ATOM 641 N N . ARG A 1 86 ? -6.258 1.209 2.291 1.00 97.75 86 ARG A N 1
ATOM 642 C CA . ARG A 1 86 ? -6.651 -0.159 2.607 1.00 97.75 86 ARG A CA 1
ATOM 643 C C . ARG A 1 86 ? -7.208 -0.216 4.012 1.00 97.75 86 ARG A C 1
ATOM 645 O O . ARG A 1 86 ? -6.586 0.263 4.952 1.00 97.75 86 ARG A O 1
ATOM 652 N N . VAL A 1 87 ? -8.359 -0.847 4.176 1.00 97.94 87 VAL A N 1
ATOM 653 C CA . VAL A 1 87 ? -8.974 -1.066 5.487 1.00 97.94 87 VAL A CA 1
ATOM 654 C C . VAL A 1 87 ? -9.128 -2.552 5.737 1.00 97.94 87 VAL A C 1
ATOM 656 O O . VAL A 1 87 ? -9.489 -3.308 4.836 1.00 97.94 87 VAL A O 1
ATOM 659 N N . ARG A 1 88 ? -8.865 -2.989 6.967 1.00 97.50 88 ARG A N 1
ATOM 660 C CA . ARG A 1 88 ? -9.018 -4.387 7.377 1.00 97.50 88 ARG A CA 1
ATOM 661 C C . ARG A 1 88 ? -9.851 -4.502 8.646 1.00 97.50 88 ARG A C 1
ATOM 663 O O . ARG A 1 88 ? -9.607 -3.815 9.639 1.00 97.50 88 ARG A O 1
ATOM 670 N N . LYS A 1 89 ? -10.786 -5.448 8.641 1.00 96.94 89 LYS A N 1
ATOM 671 C CA . LYS A 1 89 ? -11.542 -5.899 9.813 1.00 96.94 89 LYS A CA 1
ATOM 672 C C . LYS A 1 89 ? -11.214 -7.362 10.075 1.00 96.94 89 LYS A C 1
ATOM 674 O O . LYS A 1 89 ? -11.472 -8.202 9.224 1.00 96.94 89 LYS A O 1
ATOM 679 N N . ASN A 1 90 ? -10.723 -7.669 11.271 1.00 95.31 90 ASN A N 1
ATOM 680 C CA . ASN A 1 90 ? -10.632 -9.044 11.752 1.00 95.31 90 ASN A CA 1
ATOM 681 C C . ASN A 1 90 ? -11.978 -9.485 12.340 1.00 95.31 90 ASN A C 1
ATOM 683 O O . ASN A 1 90 ? -12.620 -8.718 13.064 1.00 95.31 90 ASN A O 1
ATOM 687 N N . VAL A 1 91 ? -12.388 -10.710 12.030 1.00 93.56 91 VAL A N 1
ATOM 688 C CA . VAL A 1 91 ? -13.584 -11.369 12.552 1.00 93.56 91 VAL A CA 1
ATOM 689 C C . VAL A 1 91 ? -13.142 -12.699 13.160 1.00 93.56 91 VAL A C 1
ATOM 691 O O . VAL A 1 91 ? -12.725 -13.590 12.414 1.00 93.56 91 VAL A O 1
ATOM 694 N N . PRO A 1 92 ? -13.167 -12.838 14.496 1.00 90.69 92 PRO A N 1
ATOM 695 C CA . PRO A 1 92 ? -12.890 -14.124 15.118 1.00 90.69 92 PRO A CA 1
ATOM 696 C C . PRO A 1 92 ? -13.977 -15.121 14.705 1.00 90.69 92 PRO A C 1
ATOM 698 O O . PRO A 1 92 ? -15.161 -14.779 14.688 1.00 90.69 92 PRO A O 1
ATOM 701 N N . LEU A 1 93 ? -13.566 -16.332 14.340 1.00 89.81 93 LEU A N 1
ATOM 702 C CA . LEU A 1 93 ? -14.465 -17.461 14.123 1.00 89.81 93 LEU A CA 1
ATOM 703 C C . LEU A 1 93 ? -14.369 -18.400 15.336 1.00 89.81 93 LEU A C 1
ATOM 705 O O . LEU A 1 93 ? -13.964 -17.994 16.424 1.00 89.81 93 LEU A O 1
ATOM 709 N N . HIS A 1 94 ? -14.838 -19.634 15.188 1.00 92.31 94 HIS A N 1
ATOM 710 C CA . HIS A 1 94 ? -14.870 -20.597 16.281 1.00 92.31 94 HIS A CA 1
ATOM 711 C C . HIS A 1 94 ? -13.472 -21.148 16.607 1.00 92.31 94 HIS A C 1
ATOM 713 O O . HIS A 1 94 ? -12.736 -21.546 15.703 1.00 92.31 94 HIS A O 1
ATOM 719 N N . GLY A 1 95 ? -13.137 -21.231 17.898 1.00 88.31 95 GLY A N 1
ATOM 720 C CA . GLY A 1 95 ? -11.826 -21.691 18.362 1.00 88.31 95 GLY A CA 1
ATOM 721 C C . GLY A 1 95 ? -10.697 -20.771 17.891 1.00 88.31 95 GLY A C 1
ATOM 722 O O . GLY A 1 95 ? -10.822 -19.551 17.960 1.00 88.31 95 GLY A O 1
ATOM 723 N N . ASP A 1 96 ? -9.620 -21.365 17.378 1.00 88.62 96 ASP A N 1
ATOM 724 C CA . ASP A 1 96 ? -8.454 -20.638 16.850 1.00 88.62 96 ASP A CA 1
ATOM 725 C C . ASP A 1 96 ? -8.646 -20.147 15.405 1.00 88.62 96 ASP A C 1
ATOM 727 O O . ASP A 1 96 ? -7.754 -19.532 14.815 1.00 88.62 96 ASP A O 1
ATOM 731 N N . LEU A 1 97 ? -9.805 -20.422 14.801 1.00 92.44 97 LEU A N 1
ATOM 732 C CA . LEU A 1 97 ? -10.090 -19.982 13.446 1.00 92.44 97 LEU A CA 1
ATOM 733 C C . LEU A 1 97 ? -10.392 -18.478 13.440 1.00 92.44 97 LEU A C 1
ATOM 735 O O . LEU A 1 97 ? -11.227 -17.979 14.192 1.00 92.44 97 LEU A O 1
ATOM 739 N N . GLY A 1 98 ? -9.748 -17.750 12.534 1.00 90.31 98 GLY A N 1
ATOM 740 C CA . GLY A 1 98 ? -10.001 -16.333 12.304 1.00 90.31 98 GLY A CA 1
ATOM 741 C C . GLY A 1 98 ? -10.227 -16.044 10.828 1.00 90.31 98 GLY A C 1
ATOM 742 O O . GLY A 1 98 ? -9.675 -16.709 9.955 1.00 90.31 98 GLY A O 1
ATOM 743 N N . MET A 1 99 ? -11.018 -15.016 10.549 1.00 95.31 99 MET A N 1
ATOM 744 C CA . MET A 1 99 ? -11.199 -14.453 9.216 1.00 95.31 99 MET A CA 1
ATOM 745 C C . MET A 1 99 ? -10.878 -12.961 9.249 1.00 95.31 99 MET A C 1
ATOM 747 O O . MET A 1 99 ? -10.903 -12.313 10.298 1.00 95.31 99 MET A O 1
ATOM 751 N N . TYR A 1 100 ? -10.581 -12.383 8.092 1.00 95.00 100 TYR A N 1
ATOM 752 C CA . TYR A 1 100 ? -10.564 -10.939 7.945 1.00 95.00 100 TYR A CA 1
ATOM 753 C C . TYR A 1 100 ? -11.173 -10.518 6.614 1.00 95.00 100 TYR A C 1
ATOM 755 O O . TYR A 1 100 ? -11.072 -11.222 5.613 1.00 95.00 100 TYR A O 1
ATOM 763 N N . PHE A 1 101 ? -11.772 -9.334 6.617 1.00 96.44 101 PHE A N 1
ATOM 764 C CA . PH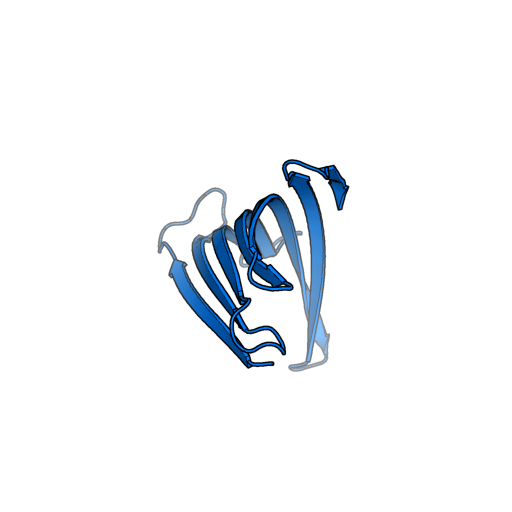E A 1 101 ? -12.185 -8.629 5.413 1.00 96.44 101 PHE A CA 1
ATOM 765 C C . PHE A 1 101 ? -11.202 -7.503 5.148 1.00 96.44 101 PHE A C 1
ATOM 767 O O . PHE A 1 101 ? -10.761 -6.832 6.089 1.00 96.44 101 PHE A O 1
ATOM 774 N N . ARG A 1 102 ? -10.866 -7.294 3.877 1.00 96.81 102 ARG A N 1
ATOM 775 C CA . ARG A 1 102 ? -9.988 -6.213 3.442 1.00 96.81 102 ARG A CA 1
ATOM 776 C C . ARG A 1 102 ? -10.612 -5.497 2.255 1.00 96.81 102 ARG A C 1
ATOM 778 O O . ARG A 1 102 ? -10.867 -6.130 1.239 1.00 96.81 102 ARG A O 1
ATOM 785 N N . GLY A 1 103 ? -10.843 -4.201 2.411 1.00 97.44 103 GLY A N 1
ATOM 786 C CA . GLY A 1 103 ? -11.224 -3.305 1.324 1.00 97.44 103 GLY A CA 1
ATOM 787 C C . GLY A 1 103 ? -10.018 -2.481 0.901 1.00 97.44 103 GLY A C 1
ATOM 788 O O . GLY A 1 103 ? -9.215 -2.095 1.751 1.00 97.44 103 GLY A O 1
ATOM 789 N N . LEU A 1 104 ? -9.886 -2.236 -0.395 1.00 97.50 104 LEU A N 1
ATOM 790 C CA . LEU A 1 104 ? -8.868 -1.376 -0.983 1.00 97.50 104 LEU A CA 1
ATOM 791 C C . LEU A 1 104 ? -9.582 -0.439 -1.947 1.00 97.50 104 LEU A C 1
ATOM 793 O O . LEU A 1 104 ? -10.465 -0.888 -2.670 1.00 97.50 104 LEU A O 1
ATOM 797 N N . VAL A 1 105 ? -9.213 0.834 -1.915 1.00 98.38 105 VAL A N 1
ATOM 798 C CA . VAL A 1 105 ? -9.566 1.792 -2.958 1.00 98.38 105 VAL A CA 1
ATOM 799 C C . VAL A 1 105 ? -8.332 2.607 -3.287 1.00 98.38 105 VAL A C 1
ATOM 801 O O . VAL A 1 105 ? -7.592 2.996 -2.379 1.00 98.38 105 VAL A O 1
ATOM 804 N N . GLY A 1 106 ? -8.089 2.866 -4.560 1.00 98.19 106 GLY A N 1
ATOM 805 C CA . GLY A 1 106 ? -6.897 3.570 -4.985 1.00 98.19 106 GLY A CA 1
ATOM 806 C C . GLY A 1 106 ? -6.992 4.190 -6.362 1.00 98.19 106 GLY A C 1
ATOM 807 O O . GLY A 1 106 ? -7.983 4.081 -7.084 1.00 98.19 106 GLY A O 1
ATOM 808 N N . HIS A 1 107 ? -5.917 4.885 -6.692 1.00 98.19 107 HIS A N 1
ATOM 809 C CA . HIS A 1 107 ? -5.686 5.509 -7.976 1.00 98.19 107 HIS A CA 1
ATOM 810 C C . HIS A 1 107 ? -4.282 5.162 -8.452 1.00 98.19 107 HIS A C 1
ATOM 812 O O . HIS A 1 107 ? -3.334 5.194 -7.667 1.00 98.19 107 HIS A O 1
ATOM 818 N N . ALA A 1 108 ? -4.167 4.853 -9.736 1.00 97.94 108 ALA A N 1
ATOM 819 C CA . ALA A 1 108 ? -2.916 4.563 -10.409 1.00 97.94 108 ALA A CA 1
ATOM 820 C C . ALA A 1 108 ? -2.755 5.485 -11.622 1.00 97.94 108 ALA A C 1
ATOM 822 O O . ALA A 1 108 ? -3.727 5.735 -12.345 1.00 97.94 108 ALA A O 1
ATOM 823 N N . GLN A 1 109 ? -1.532 5.968 -11.841 1.00 97.75 109 GLN A N 1
ATOM 824 C CA . GLN A 1 109 ? -1.194 6.860 -12.946 1.00 97.75 109 GLN A CA 1
ATOM 825 C C . GLN A 1 109 ? 0.206 6.571 -13.507 1.00 97.75 109 GLN A C 1
ATOM 827 O O . GLN A 1 109 ? 1.197 6.591 -12.774 1.00 97.75 109 GLN A O 1
ATOM 832 N N . SER A 1 110 ? 0.274 6.364 -14.821 1.00 95.19 110 SER A N 1
ATOM 833 C CA . SER A 1 110 ? 1.492 6.349 -15.639 1.00 95.19 110 SER A CA 1
ATOM 834 C C . SER A 1 110 ? 1.398 7.404 -16.749 1.00 95.19 110 SER A C 1
ATOM 836 O O . SER A 1 110 ? 0.443 8.185 -16.809 1.00 95.19 110 SER A O 1
ATOM 838 N N . ASP A 1 111 ? 2.384 7.430 -17.646 1.00 90.81 111 ASP A N 1
ATOM 839 C CA . ASP A 1 111 ? 2.383 8.321 -18.811 1.00 90.81 111 ASP A CA 1
ATOM 840 C C . ASP A 1 111 ? 1.268 7.986 -19.820 1.00 90.81 111 ASP A C 1
ATOM 842 O O . ASP A 1 111 ? 0.766 8.873 -20.511 1.00 90.81 111 ASP A O 1
ATOM 846 N N . SER A 1 112 ? 0.870 6.713 -19.909 1.00 90.25 112 SER A N 1
ATOM 847 C CA . SER A 1 112 ? -0.099 6.217 -20.895 1.00 90.25 112 SER A CA 1
ATOM 848 C C . SER A 1 112 ? -1.449 5.830 -20.298 1.00 90.25 112 SER A C 1
ATOM 850 O O . SER A 1 112 ? -2.434 5.754 -21.032 1.00 90.25 112 SER A O 1
ATOM 852 N N . GLU A 1 113 ? -1.524 5.584 -18.988 1.00 90.94 113 GLU A N 1
ATOM 853 C CA . GLU A 1 113 ? -2.708 5.015 -18.347 1.00 90.94 113 GLU A CA 1
ATOM 854 C C . GLU A 1 113 ? -3.047 5.695 -17.022 1.00 90.94 113 GLU A C 1
ATOM 856 O O . GLU A 1 113 ? -2.186 6.155 -16.272 1.00 90.94 113 GLU A O 1
ATOM 861 N N . LYS A 1 114 ? -4.347 5.740 -16.721 1.00 96.75 114 LYS A N 1
ATOM 862 C CA . LYS A 1 114 ? -4.868 6.185 -15.429 1.00 96.75 114 LYS A CA 1
ATOM 863 C C . LYS A 1 114 ? -6.135 5.420 -15.087 1.00 96.75 114 LYS A C 1
ATOM 865 O O . LYS A 1 114 ? -7.035 5.314 -15.922 1.00 96.75 114 LYS A O 1
ATOM 870 N N . TYR A 1 115 ? -6.230 4.918 -13.864 1.00 97.25 115 TYR A N 1
ATOM 871 C CA . TYR A 1 115 ? -7.405 4.169 -13.429 1.00 97.25 115 TYR A CA 1
ATOM 872 C C . TYR A 1 115 ? -7.632 4.268 -11.920 1.00 97.25 115 TYR A C 1
ATOM 874 O O . TYR A 1 115 ? -6.739 4.618 -11.148 1.00 97.25 115 TYR A O 1
ATOM 882 N N . PHE A 1 116 ? -8.871 3.998 -11.517 1.00 97.81 116 PHE A N 1
ATOM 883 C CA . PHE A 1 116 ? -9.265 3.807 -10.125 1.00 97.81 116 PHE A CA 1
ATOM 884 C C . PHE A 1 116 ? -9.549 2.327 -9.903 1.00 97.81 116 PHE A C 1
ATOM 886 O O . PHE A 1 116 ? -10.002 1.646 -10.827 1.00 97.81 116 PHE A O 1
ATOM 893 N N . TYR A 1 117 ? -9.281 1.846 -8.698 1.00 94.81 117 TYR A N 1
ATOM 894 C CA . TYR A 1 117 ? -9.495 0.459 -8.294 1.00 94.81 117 TYR A CA 1
ATOM 895 C C . TYR A 1 117 ? -9.951 0.376 -6.843 1.00 94.81 117 TYR A C 1
ATOM 897 O O . TYR A 1 117 ? -9.821 1.399 -6.132 1.00 94.81 117 TYR A O 1
#

Sequence (117 aa):
MAAGMLCVTASAEATLWGGRPELGIEYEHEKMADNVSHGNSITLIPSLSFKTGPIHRIDLMLEGERDKEVSSGVTSFSNLYKVAVRVRKNVPLHGDLGMYFRGLVGHAQSDSEKYFY

Foldseek 3Di:
DDKDKDKDKDWDPDADPQFTWMKIWMWMKAADPVRPKIKIKIKIWTKTAHPDDPFGMKTWIWMKMKIWDADPNDIDIWIKIKTKIKTKDKDDDPDNDIDMDMDMWMWMDIPVDIDID